Protein AF-A0A937SHQ5-F1 (afdb_monomer_lite)

Structure (mmCIF, N/CA/C/O backbone):
data_AF-A0A937SHQ5-F1
#
_entry.id   AF-A0A937SHQ5-F1
#
loop_
_atom_site.group_PDB
_atom_site.id
_atom_site.type_symbol
_atom_site.label_atom_id
_atom_site.label_alt_id
_atom_site.label_comp_id
_atom_site.label_asym_id
_atom_site.label_entity_id
_atom_site.label_seq_id
_atom_site.pdbx_PDB_ins_code
_atom_site.Cartn_x
_atom_site.Cartn_y
_atom_site.Cartn_z
_atom_site.occupancy
_atom_site.B_iso_or_equiv
_atom_site.auth_seq_id
_atom_site.auth_comp_id
_atom_site.auth_asym_id
_atom_site.auth_atom_id
_atom_site.pdbx_PDB_model_num
ATOM 1 N N . MET A 1 1 ? 4.869 -10.095 5.959 1.00 44.62 1 MET A N 1
ATOM 2 C CA . MET A 1 1 ? 5.743 -8.904 5.879 1.00 44.62 1 MET A CA 1
ATOM 3 C C . MET A 1 1 ? 5.048 -7.793 6.658 1.00 44.62 1 MET A C 1
ATOM 5 O O . MET A 1 1 ? 3.827 -7.749 6.610 1.00 44.62 1 MET A O 1
ATOM 9 N N . LYS A 1 2 ? 5.762 -6.996 7.462 1.00 37.09 2 LYS A N 1
ATOM 10 C CA . LYS A 1 2 ? 5.184 -5.865 8.209 1.00 37.09 2 LYS A CA 1
ATOM 11 C C . LYS A 1 2 ? 5.805 -4.596 7.648 1.00 37.09 2 LYS A C 1
ATOM 13 O O . LYS A 1 2 ? 7.008 -4.420 7.761 1.00 37.09 2 LYS A O 1
ATOM 18 N N . GLN A 1 3 ? 4.991 -3.771 7.013 1.00 40.75 3 GLN A N 1
ATOM 19 C CA . GLN A 1 3 ? 5.394 -2.468 6.511 1.00 40.75 3 GLN A CA 1
ATOM 20 C C . GLN A 1 3 ? 4.987 -1.406 7.537 1.00 40.75 3 GLN A C 1
ATOM 22 O O . GLN A 1 3 ? 3.883 -1.460 8.066 1.00 40.75 3 GLN A O 1
ATOM 27 N N . SER A 1 4 ? 5.852 -0.443 7.835 1.00 48.97 4 SER A N 1
ATOM 28 C CA . SER A 1 4 ? 5.470 0.758 8.580 1.00 48.97 4 SER A CA 1
ATOM 29 C C . SER A 1 4 ? 5.358 1.918 7.603 1.00 48.97 4 SER A C 1
ATOM 31 O O . SER A 1 4 ? 6.292 2.188 6.849 1.00 48.97 4 SER A O 1
ATOM 33 N N . GLY A 1 5 ? 4.203 2.578 7.600 1.00 44.56 5 GLY A N 1
ATOM 34 C CA . GLY A 1 5 ? 3.914 3.743 6.7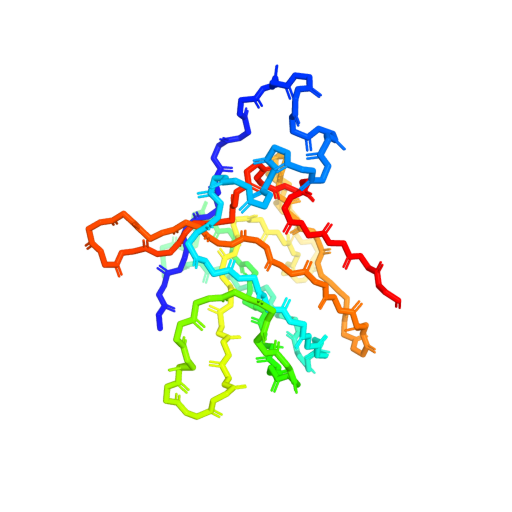72 1.00 44.56 5 GLY A CA 1
ATOM 35 C C . GLY A 1 5 ? 5.038 4.774 6.783 1.00 44.56 5 GLY A C 1
ATOM 36 O O . GLY A 1 5 ? 5.405 5.283 7.841 1.00 44.56 5 GLY A O 1
ATOM 37 N N . GLY A 1 6 ? 5.590 5.054 5.601 1.00 49.69 6 GLY A N 1
ATOM 38 C CA . GLY A 1 6 ? 6.717 5.965 5.431 1.00 49.69 6 GLY A CA 1
ATOM 39 C C . GLY A 1 6 ? 6.361 7.389 5.852 1.00 49.69 6 GLY A C 1
ATOM 40 O O . GLY A 1 6 ? 5.250 7.857 5.600 1.00 49.69 6 GLY A O 1
ATOM 41 N N . ALA A 1 7 ? 7.306 8.076 6.491 1.00 51.03 7 ALA A N 1
ATOM 42 C CA . ALA A 1 7 ? 7.245 9.520 6.666 1.00 51.03 7 ALA A CA 1
ATOM 43 C C . ALA A 1 7 ? 7.462 10.184 5.296 1.00 51.03 7 ALA A C 1
ATOM 45 O O . ALA A 1 7 ? 8.493 9.970 4.656 1.00 51.03 7 ALA A O 1
ATOM 46 N N . GLY A 1 8 ? 6.489 10.963 4.824 1.00 49.09 8 GLY A N 1
ATOM 47 C CA . GLY A 1 8 ? 6.621 11.717 3.583 1.00 49.09 8 GLY A CA 1
ATOM 48 C C . GLY A 1 8 ? 7.623 12.858 3.749 1.00 49.09 8 GLY A C 1
ATOM 49 O O . GLY A 1 8 ? 7.361 13.819 4.466 1.00 49.09 8 GLY A O 1
ATOM 50 N N . ILE A 1 9 ? 8.768 12.797 3.068 1.00 50.25 9 ILE A N 1
ATOM 51 C CA . ILE A 1 9 ? 9.506 14.023 2.747 1.00 50.25 9 ILE A CA 1
ATOM 52 C C . ILE A 1 9 ? 8.754 14.673 1.579 1.00 50.25 9 ILE A C 1
ATOM 54 O O . ILE A 1 9 ? 8.510 14.020 0.563 1.00 50.25 9 ILE A O 1
ATOM 58 N N . LEU A 1 10 ? 8.386 15.953 1.710 1.00 53.72 10 LEU A N 1
ATOM 59 C CA . LEU A 1 10 ? 7.849 16.793 0.630 1.00 53.72 10 LEU A CA 1
ATOM 60 C C . LEU A 1 10 ? 8.930 17.040 -0.437 1.00 53.72 10 LEU A C 1
ATOM 62 O O . LEU A 1 10 ? 9.463 18.137 -0.578 1.00 53.72 10 LEU A O 1
ATOM 66 N N . ILE A 1 11 ? 9.295 15.999 -1.173 1.00 66.00 11 ILE A N 1
ATOM 67 C CA . ILE A 1 11 ? 10.187 16.080 -2.323 1.00 66.00 11 ILE A CA 1
ATOM 68 C C . ILE A 1 11 ? 9.276 16.295 -3.536 1.00 66.00 11 ILE A C 1
ATOM 70 O O . ILE A 1 11 ? 8.427 15.455 -3.827 1.00 66.00 11 ILE A O 1
ATOM 74 N N . LYS A 1 12 ? 9.404 17.426 -4.243 1.00 75.56 12 LYS A N 1
ATOM 75 C CA . LYS A 1 12 ? 8.645 17.729 -5.480 1.00 75.56 12 LYS A CA 1
ATOM 76 C C . LYS A 1 12 ? 8.761 16.586 -6.499 1.00 75.56 12 LYS A C 1
ATOM 78 O O . LYS A 1 12 ? 7.830 16.309 -7.250 1.00 75.56 12 LYS A O 1
ATOM 83 N N . GLU A 1 13 ? 9.897 15.910 -6.483 1.00 84.62 13 GLU A N 1
ATOM 84 C CA . GLU A 1 13 ? 10.263 14.768 -7.303 1.00 84.62 13 GLU A CA 1
ATOM 85 C C . GLU A 1 13 ? 9.382 13.543 -7.022 1.00 84.62 13 GLU A C 1
ATOM 87 O O . GLU A 1 13 ? 9.160 12.747 -7.925 1.00 84.62 13 GLU A O 1
ATOM 92 N N . CYS A 1 14 ? 8.765 13.423 -5.839 1.00 88.75 14 CYS A N 1
ATOM 93 C CA . CYS A 1 14 ? 7.804 12.355 -5.553 1.00 88.75 14 CYS A CA 1
ATOM 94 C C . CYS A 1 14 ? 6.552 12.407 -6.440 1.00 88.75 14 CYS A C 1
ATOM 96 O O . CYS A 1 14 ? 5.883 11.385 -6.589 1.00 88.75 14 CYS A O 1
ATOM 98 N N . ALA A 1 15 ? 6.242 13.550 -7.063 1.00 85.50 15 ALA A N 1
ATOM 99 C CA . ALA A 1 15 ? 5.188 13.635 -8.072 1.00 85.50 15 ALA A CA 1
ATOM 100 C C . ALA A 1 15 ? 5.586 12.966 -9.405 1.00 85.50 15 ALA A C 1
ATOM 102 O O . ALA A 1 15 ? 4.711 12.516 -10.146 1.00 85.50 15 ALA A O 1
ATOM 103 N N . ASP A 1 16 ? 6.882 12.829 -9.694 1.00 90.69 16 ASP A N 1
ATOM 104 C CA . ASP A 1 16 ? 7.395 12.224 -10.922 1.00 90.69 16 ASP A CA 1
ATOM 105 C C . ASP A 1 16 ? 7.439 10.689 -10.822 1.00 90.69 16 ASP A C 1
ATOM 107 O O . ASP A 1 16 ? 8.094 10.100 -9.958 1.00 90.69 16 ASP A O 1
ATOM 111 N N . ALA A 1 17 ? 6.742 10.019 -11.739 1.00 91.25 17 ALA A N 1
ATOM 112 C CA . ALA A 1 17 ? 6.725 8.563 -11.815 1.00 91.25 17 ALA A CA 1
ATOM 113 C C . ALA A 1 17 ? 8.100 7.966 -12.146 1.00 91.25 17 ALA A C 1
ATOM 115 O O . ALA A 1 17 ? 8.399 6.861 -11.689 1.00 91.25 17 ALA A O 1
ATOM 116 N N . ALA A 1 18 ? 8.937 8.674 -12.914 1.00 93.62 18 ALA A N 1
ATOM 117 C CA . ALA A 1 18 ? 10.287 8.220 -13.235 1.00 93.62 18 ALA A CA 1
ATOM 118 C C . ALA A 1 18 ? 11.164 8.187 -11.977 1.00 93.62 18 ALA A C 1
ATOM 120 O O . ALA A 1 18 ? 11.818 7.178 -11.721 1.00 93.62 18 ALA A O 1
ATOM 121 N N . TYR A 1 19 ? 11.085 9.230 -11.145 1.00 93.31 19 TYR A N 1
ATOM 122 C CA . TYR A 1 19 ? 11.779 9.285 -9.858 1.00 93.31 19 TYR A CA 1
ATOM 123 C C . TYR A 1 19 ? 11.363 8.130 -8.936 1.00 93.31 19 TYR A C 1
ATOM 125 O O . TYR A 1 19 ? 12.215 7.415 -8.407 1.00 93.31 19 TYR A O 1
ATOM 133 N N . ARG A 1 20 ? 10.052 7.883 -8.787 1.00 94.75 20 ARG A N 1
ATOM 134 C CA . ARG A 1 20 ? 9.560 6.754 -7.975 1.00 94.75 20 ARG A CA 1
ATOM 135 C C . ARG A 1 20 ? 10.040 5.405 -8.516 1.00 94.75 20 ARG A C 1
ATOM 137 O O . ARG A 1 20 ? 10.421 4.538 -7.736 1.00 94.75 20 ARG A O 1
ATOM 144 N N . ALA A 1 21 ? 10.048 5.224 -9.838 1.00 96.31 21 ALA A N 1
ATOM 145 C CA . ALA A 1 21 ? 10.510 3.991 -10.476 1.00 96.31 21 ALA A CA 1
ATOM 146 C C . ALA A 1 21 ? 12.024 3.759 -10.329 1.00 96.31 21 ALA A C 1
ATOM 148 O O . ALA A 1 21 ? 12.470 2.610 -10.247 1.00 96.31 21 ALA A O 1
ATOM 149 N N . GLU A 1 22 ? 12.810 4.836 -10.311 1.00 95.88 22 GLU A N 1
ATOM 150 C CA . GLU A 1 22 ? 14.247 4.7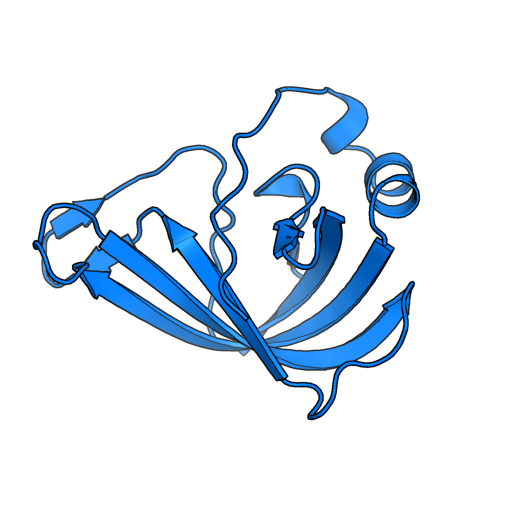89 -10.053 1.00 95.88 22 GLU A CA 1
ATOM 151 C C . GLU A 1 22 ? 14.523 4.325 -8.620 1.00 95.88 22 GLU A C 1
ATOM 153 O O . GLU A 1 22 ? 15.308 3.399 -8.427 1.00 95.88 22 GLU A O 1
ATOM 158 N N . LYS A 1 23 ? 13.827 4.918 -7.640 1.00 95.19 23 LYS A N 1
ATOM 159 C CA . LYS A 1 23 ? 13.987 4.614 -6.209 1.00 95.19 23 LYS A CA 1
ATOM 160 C C . LYS A 1 23 ? 13.462 3.247 -5.790 1.00 95.19 23 LYS A C 1
ATOM 162 O O . LYS A 1 23 ? 14.032 2.641 -4.897 1.00 95.19 23 LYS A O 1
ATOM 167 N N . ALA A 1 24 ? 12.385 2.775 -6.406 1.00 97.12 24 ALA A N 1
ATOM 168 C CA . ALA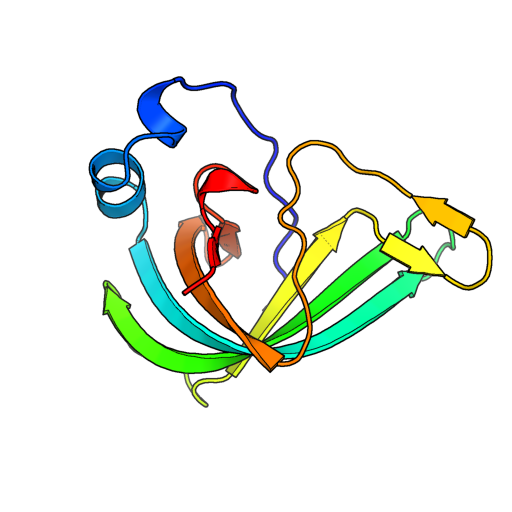 A 1 24 ? 11.757 1.522 -6.013 1.00 97.12 24 ALA A CA 1
ATOM 169 C C . ALA A 1 24 ? 12.610 0.310 -6.400 1.00 97.12 24 ALA A C 1
ATOM 171 O O . ALA A 1 24 ? 12.978 0.173 -7.562 1.00 97.12 24 ALA A O 1
ATOM 172 N N . ASP A 1 25 ? 12.833 -0.626 -5.491 1.00 96.69 25 ASP A N 1
ATOM 173 C CA . ASP A 1 25 ? 13.384 -1.948 -5.803 1.00 96.69 25 ASP A CA 1
ATOM 174 C C . ASP A 1 25 ? 12.330 -2.854 -6.456 1.00 96.69 25 ASP A C 1
ATOM 176 O O . ASP A 1 25 ? 12.641 -3.647 -7.350 1.00 96.69 25 ASP A O 1
ATOM 180 N N . TYR A 1 26 ? 11.057 -2.668 -6.086 1.00 97.12 26 TYR A N 1
ATOM 181 C CA . TYR A 1 26 ? 9.920 -3.419 -6.612 1.00 97.12 26 TYR A CA 1
ATOM 182 C C . TYR A 1 26 ? 8.815 -2.483 -7.089 1.00 97.12 26 TYR A C 1
ATOM 184 O O . TYR A 1 26 ? 8.489 -1.484 -6.451 1.00 97.12 26 TYR A O 1
ATOM 192 N N . ILE A 1 27 ? 8.186 -2.841 -8.205 1.00 97.69 27 ILE A N 1
ATOM 193 C CA . ILE A 1 27 ? 6.981 -2.173 -8.695 1.00 97.69 27 ILE A CA 1
ATOM 194 C C . ILE A 1 27 ? 5.973 -3.265 -9.006 1.00 97.69 27 ILE A C 1
ATOM 196 O O . ILE A 1 27 ? 6.227 -4.106 -9.871 1.00 97.69 27 ILE A O 1
ATOM 200 N N . VAL A 1 28 ? 4.837 -3.254 -8.316 1.00 97.25 28 VAL A N 1
ATOM 201 C CA . VAL A 1 28 ? 3.798 -4.283 -8.449 1.00 97.25 28 VAL A CA 1
ATOM 202 C C . VAL A 1 28 ? 2.471 -3.660 -8.848 1.00 97.25 28 VAL A C 1
ATOM 204 O O . VAL A 1 28 ? 2.179 -2.521 -8.492 1.00 97.25 28 VAL A O 1
ATOM 207 N N . GLU A 1 29 ? 1.667 -4.410 -9.590 1.00 97.94 29 GLU A N 1
ATOM 208 C CA . GLU A 1 29 ? 0.279 -4.078 -9.902 1.00 97.94 29 GLU A CA 1
ATOM 209 C C . GLU A 1 29 ? -0.616 -5.190 -9.369 1.00 97.94 29 GLU A C 1
ATOM 211 O O . GLU A 1 29 ? -0.304 -6.375 -9.520 1.00 97.94 29 GLU A O 1
ATOM 216 N N . GLY A 1 30 ? -1.726 -4.819 -8.744 1.00 97.38 30 GLY A N 1
ATOM 217 C CA . GLY A 1 30 ? -2.611 -5.782 -8.108 1.00 97.38 30 GLY A CA 1
ATOM 218 C C . GLY A 1 30 ? -3.984 -5.221 -7.795 1.00 97.38 30 GLY A C 1
ATOM 219 O O . GLY A 1 30 ? -4.260 -4.044 -8.029 1.00 97.38 30 GLY A O 1
ATOM 220 N N . THR A 1 31 ? -4.833 -6.085 -7.252 1.00 98.38 31 THR A N 1
ATOM 221 C CA . THR A 1 31 ? -6.172 -5.732 -6.782 1.00 98.38 31 THR A CA 1
ATOM 222 C C . THR A 1 31 ? -6.178 -5.733 -5.258 1.00 98.38 31 THR A C 1
ATOM 224 O O . THR A 1 31 ? -5.710 -6.691 -4.641 1.00 98.38 31 THR A O 1
ATOM 227 N N . VAL A 1 32 ? -6.698 -4.665 -4.652 1.00 98.38 32 VAL A N 1
ATOM 228 C CA . VAL A 1 32 ? -6.931 -4.593 -3.207 1.00 98.38 32 VAL A CA 1
ATOM 229 C C . VAL A 1 32 ? -8.113 -5.494 -2.872 1.00 98.38 32 VAL A C 1
ATOM 231 O O . VAL A 1 32 ? -9.238 -5.223 -3.286 1.00 98.38 32 VAL A O 1
ATOM 234 N N . GLU A 1 33 ? -7.865 -6.572 -2.141 1.00 98.25 33 GLU A N 1
ATOM 235 C CA . GLU A 1 33 ? -8.891 -7.564 -1.814 1.00 98.25 33 GLU A CA 1
ATOM 236 C C . GLU A 1 33 ? -9.594 -7.251 -0.500 1.00 98.25 33 GLU A C 1
ATOM 238 O O . GLU A 1 33 ? -10.791 -7.502 -0.375 1.00 98.25 33 GLU A O 1
ATOM 243 N N . LYS A 1 34 ? -8.864 -6.681 0.464 1.00 98.25 34 LYS A N 1
ATOM 244 C CA . LYS A 1 34 ? -9.401 -6.358 1.783 1.00 98.25 34 LYS A CA 1
ATOM 245 C C . LYS A 1 34 ? -8.710 -5.149 2.400 1.00 98.25 34 LYS A C 1
ATOM 247 O O . LYS A 1 34 ? -7.497 -5.003 2.262 1.00 98.25 34 LYS A O 1
ATOM 252 N N . VAL A 1 35 ? -9.465 -4.317 3.114 1.00 98.31 35 VAL A N 1
ATOM 253 C CA . VAL A 1 35 ? -8.960 -3.190 3.910 1.00 98.31 35 VAL A CA 1
ATOM 254 C C . VAL A 1 35 ? -9.618 -3.218 5.286 1.00 98.31 35 VAL A C 1
ATOM 256 O O . VAL A 1 35 ? -10.830 -3.078 5.414 1.00 98.31 35 VAL A O 1
ATOM 259 N N . GLU A 1 36 ? -8.827 -3.372 6.346 1.00 98.19 36 GLU A N 1
ATOM 260 C CA . GLU A 1 36 ? -9.354 -3.444 7.712 1.00 98.19 36 GLU A CA 1
ATOM 261 C C . GLU A 1 36 ? -8.491 -2.658 8.699 1.00 98.19 36 GLU A C 1
ATOM 263 O O . GLU A 1 36 ? -7.295 -2.914 8.836 1.00 98.19 36 GLU A O 1
ATOM 268 N N . SER A 1 37 ? -9.105 -1.738 9.443 1.00 98.25 37 SER A N 1
ATOM 269 C CA . SER A 1 37 ? -8.433 -1.008 10.519 1.00 98.25 37 SER A CA 1
ATOM 270 C C . SER A 1 37 ? -8.634 -1.685 11.872 1.00 98.25 37 SER A C 1
ATOM 272 O O . SER A 1 37 ? -9.725 -2.150 12.199 1.00 98.25 37 SER A O 1
ATOM 274 N N . ARG A 1 38 ? -7.580 -1.725 12.691 1.00 98.31 38 ARG A N 1
ATOM 275 C CA . ARG A 1 38 ? -7.593 -2.323 14.032 1.00 98.31 38 ARG A CA 1
ATOM 276 C C . ARG A 1 38 ? -6.750 -1.495 14.990 1.00 98.31 38 ARG A C 1
ATOM 278 O O . ARG A 1 38 ? -5.762 -0.883 14.592 1.00 98.31 38 ARG A O 1
ATOM 285 N N . TRP A 1 39 ? -7.114 -1.522 16.266 1.00 98.06 39 TRP A N 1
ATOM 286 C CA . TRP A 1 39 ? -6.221 -1.055 17.324 1.00 98.06 39 TRP A CA 1
ATOM 287 C C . TRP A 1 39 ? -5.001 -1.974 17.427 1.00 98.06 39 TRP A C 1
ATOM 289 O O . TRP A 1 39 ? -5.130 -3.193 17.290 1.00 98.06 39 TRP A O 1
ATOM 299 N N . ASN A 1 40 ? -3.836 -1.406 17.733 1.00 96.81 40 ASN A N 1
ATOM 300 C CA . ASN A 1 40 ? -2.724 -2.185 18.267 1.00 96.81 40 ASN A CA 1
ATOM 301 C C . ASN A 1 40 ? -3.087 -2.804 19.628 1.00 96.81 40 ASN A C 1
ATOM 303 O O . ASN A 1 40 ? -4.104 -2.471 20.243 1.00 96.81 40 ASN A O 1
ATOM 307 N N . GLN A 1 41 ? -2.233 -3.706 20.110 1.00 96.31 41 GLN A N 1
ATOM 308 C CA . GLN A 1 41 ? -2.465 -4.453 21.345 1.00 96.31 41 GLN A CA 1
ATOM 309 C C . GLN A 1 41 ? -2.662 -3.531 22.559 1.00 96.31 41 GLN A C 1
ATOM 311 O O . GLN A 1 41 ? -3.518 -3.791 23.402 1.00 96.31 41 GLN A O 1
ATOM 316 N N . GLU A 1 42 ? -1.924 -2.424 22.616 1.00 96.94 42 GLU A N 1
ATOM 317 C CA . GLU A 1 42 ? -1.979 -1.436 23.694 1.00 96.94 42 GLU A CA 1
ATOM 318 C C . GLU A 1 42 ? -3.161 -0.459 23.560 1.00 96.94 42 GLU A C 1
ATOM 320 O O . GLU A 1 42 ? -3.394 0.345 24.460 1.00 96.94 42 GLU A O 1
ATOM 325 N N . ARG A 1 43 ? -3.914 -0.516 22.450 1.00 95.94 43 ARG A N 1
ATOM 326 C CA . ARG A 1 43 ? -4.997 0.420 22.093 1.00 95.94 43 ARG A CA 1
ATOM 327 C C . ARG A 1 43 ? -4.575 1.893 22.124 1.00 95.94 43 ARG A C 1
ATOM 329 O O . ARG A 1 43 ? -5.356 2.765 22.494 1.00 95.94 43 ARG A O 1
ATOM 336 N N . THR A 1 44 ? -3.342 2.166 21.716 1.00 96.62 44 THR A N 1
ATOM 337 C CA . THR A 1 44 ? -2.764 3.513 21.619 1.00 96.62 44 THR A CA 1
ATOM 338 C C . THR A 1 44 ? -2.692 4.026 20.186 1.00 96.62 44 THR A C 1
ATOM 340 O O . THR A 1 44 ? -2.489 5.218 19.972 1.00 96.62 44 THR A O 1
ATOM 343 N N . SER A 1 45 ? -2.833 3.154 19.188 1.00 97.38 45 SER A N 1
ATOM 344 C CA . SER A 1 45 ? -2.799 3.527 17.776 1.00 97.38 45 SER A CA 1
ATOM 345 C C . SER A 1 45 ? -3.674 2.613 16.929 1.00 97.38 45 SER A C 1
ATOM 347 O O . SER A 1 45 ? -3.782 1.415 17.193 1.00 97.38 45 SER A O 1
ATOM 349 N N . ILE A 1 46 ? -4.279 3.179 15.889 1.00 98.12 46 ILE A N 1
ATOM 350 C CA . ILE A 1 46 ? -4.987 2.428 14.851 1.00 98.12 46 ILE A CA 1
ATOM 351 C C . ILE A 1 46 ? -4.029 2.176 13.686 1.00 98.12 46 ILE A C 1
ATOM 353 O O . ILE A 1 46 ? -3.300 3.077 13.272 1.00 98.12 46 ILE A O 1
ATOM 357 N N . PHE A 1 47 ? -4.052 0.956 13.159 1.00 97.75 47 PHE A N 1
ATOM 358 C CA . PHE A 1 47 ? -3.368 0.564 11.931 1.00 97.75 47 PHE A CA 1
ATOM 359 C C . PHE A 1 47 ? -4.372 -0.022 10.947 1.00 97.75 47 PHE A C 1
ATOM 361 O O . PHE A 1 47 ? -5.292 -0.735 11.351 1.00 97.75 47 PHE A O 1
ATOM 368 N N . THR A 1 48 ? -4.171 0.245 9.663 1.00 97.50 48 THR A N 1
ATOM 369 C CA . THR A 1 48 ? -4.951 -0.316 8.563 1.00 97.50 48 THR A CA 1
ATOM 370 C C . THR A 1 48 ? -4.141 -1.385 7.849 1.00 97.50 48 THR A C 1
ATOM 372 O O . THR A 1 48 ? -3.010 -1.153 7.431 1.00 97.50 48 THR A O 1
ATOM 375 N N . TYR A 1 49 ? -4.736 -2.566 7.728 1.00 97.62 49 TYR A N 1
ATOM 376 C CA . TYR A 1 49 ? -4.189 -3.738 7.062 1.00 97.62 49 TYR A CA 1
ATOM 377 C C . TYR A 1 49 ? -4.871 -3.861 5.706 1.00 97.62 49 TYR A C 1
ATOM 379 O O . TYR A 1 49 ? -6.095 -3.962 5.636 1.00 97.62 49 TYR A O 1
ATOM 387 N N . THR A 1 50 ? -4.079 -3.812 4.643 1.00 97.69 50 THR A N 1
ATOM 388 C CA . THR A 1 50 ? -4.545 -3.910 3.262 1.00 97.69 50 THR A CA 1
ATOM 389 C C . THR A 1 50 ? -3.978 -5.175 2.643 1.00 97.69 50 THR A C 1
ATOM 391 O O . THR A 1 50 ? -2.761 -5.285 2.500 1.00 97.69 50 THR A O 1
ATOM 394 N N . ASP A 1 51 ? -4.848 -6.102 2.262 1.00 97.56 51 ASP A N 1
ATOM 395 C CA . ASP A 1 51 ? -4.464 -7.317 1.550 1.00 97.56 51 ASP A CA 1
ATOM 396 C C . ASP A 1 51 ? -4.541 -7.047 0.040 1.00 97.56 51 ASP A C 1
ATOM 398 O O . ASP A 1 51 ? -5.575 -6.628 -0.491 1.00 97.56 51 ASP A O 1
ATOM 402 N N . LEU A 1 52 ? -3.421 -7.248 -0.651 1.00 96.94 52 LEU A N 1
ATOM 403 C CA . LEU A 1 52 ? -3.255 -7.021 -2.080 1.00 96.94 52 LEU A CA 1
ATOM 404 C C . LEU A 1 52 ? -2.918 -8.342 -2.772 1.00 96.94 52 LEU A C 1
ATOM 406 O O . LEU A 1 52 ? -1.884 -8.951 -2.486 1.00 96.94 52 LEU A O 1
ATOM 410 N N . ARG A 1 53 ? -3.726 -8.725 -3.761 1.00 97.44 53 ARG A N 1
ATOM 411 C CA . ARG A 1 53 ? -3.370 -9.790 -4.702 1.00 97.44 53 ARG A CA 1
ATOM 412 C C . ARG A 1 53 ? -2.593 -9.198 -5.863 1.00 97.44 53 ARG A C 1
ATOM 414 O O . ARG A 1 53 ? -3.123 -8.400 -6.640 1.00 97.44 53 ARG A O 1
ATOM 421 N N . ILE A 1 54 ? -1.334 -9.594 -5.983 1.00 97.19 54 ILE A N 1
ATOM 422 C CA . ILE A 1 54 ? -0.431 -9.140 -7.035 1.00 97.19 54 ILE A CA 1
ATOM 423 C C . ILE A 1 54 ? -0.786 -9.864 -8.331 1.00 97.19 54 ILE A C 1
ATOM 425 O O . ILE A 1 54 ? -0.791 -11.090 -8.418 1.00 97.19 54 ILE A O 1
ATOM 429 N N . GLU A 1 55 ? -1.076 -9.081 -9.363 1.00 97.38 55 GLU A N 1
ATOM 430 C CA . GLU A 1 55 ? -1.401 -9.565 -10.704 1.00 97.38 55 GLU A CA 1
ATOM 431 C C . GLU A 1 55 ? -0.186 -9.471 -11.633 1.00 97.38 55 GLU A C 1
ATOM 433 O O . GLU A 1 55 ? -0.082 -10.224 -12.602 1.00 97.38 55 GLU A O 1
ATOM 438 N N . LYS A 1 56 ? 0.746 -8.550 -11.347 1.00 96.50 56 LYS A N 1
ATOM 439 C CA . LYS A 1 56 ? 1.930 -8.321 -12.174 1.00 96.50 56 LYS A CA 1
ATOM 440 C C . LYS A 1 56 ? 3.079 -7.683 -11.398 1.00 96.50 56 LYS A C 1
ATOM 442 O O . LYS A 1 56 ? 2.889 -6.721 -10.662 1.00 96.50 56 LYS A O 1
ATOM 447 N N . TYR A 1 57 ? 4.291 -8.159 -11.671 1.00 96.94 57 TYR A N 1
ATOM 448 C CA . TYR A 1 57 ? 5.540 -7.506 -11.281 1.00 96.94 57 TYR A CA 1
ATOM 449 C C . TYR A 1 57 ? 6.067 -6.696 -12.470 1.00 96.94 57 TYR A C 1
ATOM 451 O O . TYR A 1 57 ? 6.349 -7.245 -13.533 1.00 96.94 57 TYR A O 1
ATOM 459 N N . VAL A 1 58 ? 6.151 -5.378 -12.311 1.00 97.38 58 VAL A N 1
ATOM 460 C CA . VAL A 1 58 ? 6.745 -4.449 -13.287 1.00 97.38 58 VAL A CA 1
ATOM 461 C C . VAL A 1 58 ? 8.256 -4.324 -13.059 1.00 97.38 58 VAL A C 1
ATOM 463 O O . VAL A 1 58 ? 9.007 -4.203 -14.023 1.00 97.38 58 VAL A O 1
ATOM 466 N N . LYS A 1 59 ? 8.700 -4.376 -11.796 1.00 97.44 59 LYS A N 1
ATOM 467 C CA . LYS A 1 59 ? 10.110 -4.370 -11.371 1.00 97.44 59 LYS A CA 1
ATOM 468 C C . LYS A 1 59 ? 10.269 -5.251 -10.128 1.00 97.44 59 LYS A C 1
ATOM 470 O O . LYS A 1 59 ? 9.334 -5.339 -9.331 1.00 97.44 59 LYS A O 1
ATOM 475 N N . GLY A 1 60 ? 11.448 -5.845 -9.963 1.00 95.19 60 GLY A N 1
ATOM 476 C CA . GLY A 1 60 ? 11.788 -6.702 -8.826 1.00 95.19 60 GLY A CA 1
ATOM 477 C C . GLY A 1 60 ? 11.444 -8.176 -9.056 1.00 95.19 60 GLY A C 1
ATOM 478 O O . GLY A 1 60 ? 10.732 -8.531 -9.999 1.00 95.19 60 GLY A O 1
ATOM 479 N N . ALA A 1 61 ? 11.999 -9.046 -8.213 1.00 92.06 61 ALA A N 1
ATOM 480 C CA . ALA A 1 61 ? 11.713 -10.476 -8.262 1.00 92.06 61 ALA A CA 1
ATOM 481 C C . ALA A 1 61 ? 10.319 -10.779 -7.670 1.00 92.06 61 ALA A C 1
ATOM 483 O O . ALA A 1 61 ? 9.901 -10.095 -6.733 1.00 92.06 61 ALA A O 1
ATOM 484 N N . PRO A 1 62 ? 9.598 -11.801 -8.171 1.00 92.06 62 PRO A N 1
ATOM 485 C CA . PRO A 1 62 ? 8.318 -12.200 -7.596 1.00 92.06 62 PRO A CA 1
ATOM 486 C C . PRO A 1 62 ? 8.429 -12.639 -6.131 1.00 92.06 62 PRO A C 1
ATOM 488 O O . PRO A 1 62 ? 9.355 -13.362 -5.758 1.00 92.06 62 PRO A O 1
ATOM 491 N N . PHE A 1 63 ? 7.445 -12.260 -5.316 1.00 86.50 63 PHE A N 1
ATOM 492 C CA . PHE A 1 63 ? 7.297 -12.770 -3.955 1.00 86.50 63 PHE A CA 1
ATOM 493 C C . PHE A 1 63 ? 6.666 -14.163 -3.979 1.00 86.50 63 PHE A C 1
ATOM 495 O O . PHE A 1 63 ? 5.900 -14.515 -4.879 1.00 86.50 63 PHE A O 1
ATOM 502 N N . VAL A 1 64 ? 6.940 -14.960 -2.949 1.00 86.44 64 VAL A N 1
ATOM 503 C CA . VAL A 1 64 ? 6.271 -16.252 -2.774 1.00 86.44 64 VAL A CA 1
ATOM 504 C C . VAL A 1 64 ? 4.786 -16.005 -2.487 1.00 86.44 64 VAL A C 1
ATOM 506 O O . VAL A 1 64 ? 4.452 -15.349 -1.506 1.00 86.44 64 VAL A O 1
ATOM 509 N N . GLY A 1 65 ? 3.905 -16.536 -3.338 1.00 87.12 65 GLY A N 1
ATOM 510 C CA . GLY A 1 65 ? 2.448 -16.502 -3.148 1.00 87.12 65 GLY A CA 1
ATOM 511 C C . GLY A 1 65 ? 1.699 -15.380 -3.876 1.00 87.12 65 GLY A C 1
ATOM 512 O O . GLY A 1 65 ? 0.482 -15.464 -3.956 1.00 87.12 65 GLY A O 1
ATOM 513 N N . ASN A 1 66 ? 2.383 -14.387 -4.465 1.00 90.25 66 ASN A N 1
ATOM 514 C CA . ASN A 1 66 ? 1.757 -13.231 -5.142 1.00 90.25 66 ASN A CA 1
ATOM 515 C C . ASN A 1 66 ? 0.728 -12.469 -4.279 1.00 90.25 66 ASN A C 1
ATOM 517 O O . ASN A 1 66 ? -0.174 -11.821 -4.803 1.00 90.25 66 ASN A O 1
ATOM 521 N N . GLU A 1 67 ? 0.868 -12.523 -2.961 1.00 91.81 67 GLU A N 1
ATOM 522 C CA . GLU A 1 67 ? 0.034 -11.799 -2.007 1.00 91.81 67 GLU A CA 1
ATOM 523 C C . GLU A 1 67 ? 0.924 -10.878 -1.181 1.00 91.81 67 GLU A C 1
ATOM 525 O O . GLU A 1 67 ? 2.061 -11.220 -0.839 1.00 91.81 67 GLU A O 1
ATOM 530 N N . LEU A 1 68 ? 0.411 -9.695 -0.861 1.00 91.75 68 LEU A N 1
ATOM 531 C CA . LEU A 1 68 ? 1.108 -8.722 -0.040 1.00 91.75 68 LEU A CA 1
ATOM 532 C C . LEU A 1 68 ? 0.139 -8.085 0.946 1.00 91.75 68 LEU A C 1
ATOM 534 O O . LEU A 1 68 ? -0.886 -7.541 0.550 1.00 91.75 68 LEU A O 1
ATOM 538 N N . GLN A 1 69 ? 0.507 -8.101 2.224 1.00 93.88 69 GLN A N 1
ATOM 539 C CA . GLN A 1 69 ? -0.177 -7.312 3.238 1.00 93.88 69 GLN A CA 1
ATOM 540 C C . GLN A 1 69 ? 0.599 -6.024 3.498 1.00 93.88 69 GLN A C 1
ATOM 542 O O . GLN A 1 69 ? 1.751 -6.051 3.940 1.00 93.88 69 GLN A O 1
ATOM 547 N N . ILE A 1 70 ? -0.059 -4.901 3.245 1.00 94.25 70 ILE A N 1
ATOM 548 C CA . ILE A 1 70 ? 0.440 -3.556 3.504 1.00 94.25 70 ILE A CA 1
ATOM 549 C C . ILE A 1 70 ? -0.152 -3.096 4.829 1.00 94.25 70 ILE A C 1
ATOM 551 O O . ILE A 1 70 ? -1.352 -3.238 5.063 1.00 94.25 70 ILE A O 1
ATOM 555 N N . VAL A 1 71 ? 0.686 -2.535 5.696 1.00 94.88 71 VAL A N 1
ATOM 556 C CA . VAL A 1 71 ? 0.243 -1.982 6.977 1.00 94.88 71 VAL A CA 1
ATOM 557 C C . VAL A 1 71 ? 0.549 -0.489 6.991 1.00 94.88 71 VAL A C 1
ATOM 559 O O . VAL A 1 71 ? 1.693 -0.071 6.819 1.00 94.88 71 VAL A O 1
ATOM 562 N N . THR A 1 72 ? -0.485 0.328 7.170 1.00 94.44 72 THR A N 1
ATOM 563 C CA . THR A 1 72 ? -0.364 1.785 7.274 1.00 94.44 72 THR A CA 1
ATOM 564 C C . THR A 1 72 ? -0.868 2.264 8.636 1.00 94.44 72 THR A C 1
ATOM 566 O O . THR A 1 72 ? -1.865 1.752 9.147 1.00 94.44 72 THR A O 1
ATOM 569 N N . PRO A 1 73 ? -0.188 3.227 9.279 1.00 95.06 73 PRO A N 1
ATOM 570 C CA . PRO A 1 73 ? -0.720 3.923 10.441 1.00 95.06 73 PRO A CA 1
ATOM 571 C C . PRO A 1 73 ? -2.010 4.678 10.100 1.00 95.06 73 PRO A C 1
ATOM 573 O O . PRO A 1 73 ? -2.138 5.253 9.021 1.00 95.06 73 PRO A O 1
ATOM 576 N N . GLY A 1 74 ? -2.936 4.730 11.051 1.00 96.06 74 GLY A N 1
ATOM 577 C CA . GLY A 1 74 ? -4.238 5.363 10.886 1.00 96.06 74 GLY A CA 1
ATOM 578 C C . GLY A 1 74 ? -5.330 4.402 10.419 1.00 96.06 74 GLY A C 1
ATOM 579 O O . GLY A 1 74 ? -5.111 3.203 10.235 1.00 96.06 74 GLY A O 1
ATOM 580 N N . GLY A 1 75 ? -6.540 4.935 10.275 1.00 96.50 75 GLY A N 1
ATOM 581 C CA . GLY A 1 75 ? -7.743 4.176 9.938 1.00 96.50 75 GLY A CA 1
ATOM 582 C C . GLY A 1 75 ? -8.927 4.527 10.828 1.00 96.50 75 GLY A C 1
ATOM 583 O O . GLY A 1 75 ? -8.863 5.472 11.614 1.00 96.50 75 GLY A O 1
ATOM 584 N N . THR A 1 76 ? -10.008 3.753 10.719 1.00 97.44 76 THR A N 1
ATOM 585 C CA . THR A 1 76 ? -11.235 3.965 11.504 1.00 97.44 76 THR A CA 1
ATOM 586 C C . THR A 1 76 ? -11.697 2.669 12.159 1.00 97.44 76 THR A C 1
ATOM 588 O O . THR A 1 76 ? -11.886 1.666 11.480 1.00 97.44 76 THR A O 1
ATOM 591 N N . VAL A 1 77 ? -11.906 2.689 13.477 1.00 98.06 77 VAL A N 1
ATOM 592 C CA . VAL A 1 77 ? -12.459 1.566 14.247 1.00 98.06 77 VAL A CA 1
ATOM 593 C C . VAL A 1 77 ? -13.710 2.038 14.983 1.00 98.06 77 VAL A C 1
ATOM 595 O O . VAL A 1 77 ? -13.623 2.796 15.950 1.00 98.06 77 VAL A O 1
ATOM 598 N N . GLY A 1 78 ? -14.881 1.568 14.543 1.00 96.44 78 GLY A N 1
ATOM 599 C CA . GLY A 1 78 ? -16.165 2.064 15.041 1.00 96.44 78 GLY A CA 1
ATOM 600 C C . GLY A 1 78 ? -16.341 3.542 14.691 1.00 96.44 78 GLY A C 1
ATOM 601 O O . GLY A 1 78 ? -16.289 3.904 13.521 1.00 96.44 78 GLY A O 1
ATOM 602 N N . GLU A 1 79 ? -16.511 4.389 15.705 1.00 97.19 79 GLU A N 1
ATOM 603 C CA . GLU A 1 79 ? -16.661 5.845 15.545 1.00 97.19 79 GLU A CA 1
ATOM 604 C C . GLU A 1 79 ? -15.332 6.614 15.672 1.00 97.19 79 GLU A C 1
ATOM 606 O O . GLU A 1 79 ? -15.307 7.834 15.524 1.00 97.19 79 GLU A O 1
ATOM 611 N N . ILE A 1 80 ? -14.221 5.927 15.970 1.00 97.69 80 ILE A N 1
ATOM 612 C CA . ILE A 1 80 ? -12.920 6.567 16.196 1.00 97.69 80 ILE A CA 1
ATOM 613 C C . ILE A 1 80 ? -12.062 6.450 14.941 1.00 97.69 80 ILE A C 1
ATOM 615 O O . ILE A 1 80 ? -11.736 5.343 14.509 1.00 97.69 80 ILE A O 1
ATOM 619 N N . SER A 1 81 ? -11.625 7.595 14.422 1.00 97.00 81 SER A N 1
ATOM 620 C CA . SER A 1 81 ? -10.662 7.686 13.325 1.00 97.00 81 SER A CA 1
ATOM 621 C C . SER A 1 81 ? -9.328 8.241 13.815 1.00 97.00 81 SER A C 1
ATOM 623 O O . SER A 1 81 ? -9.282 9.242 14.528 1.00 97.00 81 SER A O 1
ATOM 625 N N . GLN A 1 82 ? -8.234 7.615 13.388 1.00 97.12 82 GLN A N 1
ATOM 626 C CA . GLN A 1 82 ? -6.886 8.158 13.506 1.00 97.12 82 GLN A CA 1
ATOM 627 C C . GLN A 1 82 ? -6.396 8.517 12.109 1.00 97.12 82 GLN A C 1
ATOM 629 O O . GLN A 1 82 ? -6.238 7.647 11.252 1.00 97.12 82 GLN A O 1
ATOM 634 N N . TRP A 1 83 ? -6.142 9.801 11.890 1.00 93.19 83 TRP A N 1
ATOM 635 C CA . TRP A 1 83 ? -5.542 10.288 10.658 1.00 93.19 83 TRP A CA 1
ATOM 636 C C . TRP A 1 83 ? -4.028 10.372 10.821 1.00 93.19 83 TRP A C 1
ATOM 638 O O . TRP A 1 83 ? -3.542 10.954 11.790 1.00 93.19 83 TRP A O 1
ATOM 648 N N . VAL A 1 84 ? -3.292 9.795 9.875 1.00 91.94 84 VAL A N 1
ATOM 649 C CA . VAL A 1 84 ? -1.844 9.968 9.769 1.00 91.94 84 VAL A CA 1
ATOM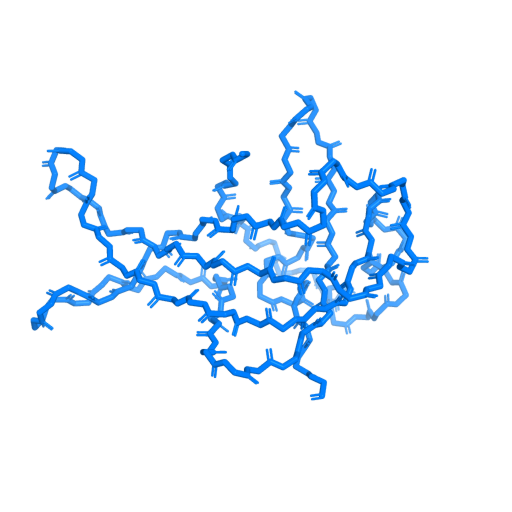 650 C C . VAL A 1 84 ? -1.566 10.547 8.396 1.00 91.94 84 VAL A C 1
ATOM 652 O O . VAL A 1 84 ? -1.959 9.973 7.381 1.00 91.94 84 VAL A O 1
ATOM 655 N N . GLU A 1 85 ? -0.937 11.718 8.382 1.00 86.06 85 GLU A N 1
ATOM 656 C CA . GLU A 1 85 ? -0.647 12.436 7.147 1.00 86.06 85 GLU A CA 1
ATOM 657 C C . GLU A 1 85 ? 0.255 11.616 6.218 1.00 86.06 85 GLU A C 1
ATOM 659 O O . GLU A 1 85 ? 1.030 10.759 6.648 1.00 86.06 85 GLU A O 1
ATOM 664 N N . ASP A 1 86 ? 0.093 11.872 4.920 1.00 85.62 86 ASP A N 1
ATOM 665 C CA . ASP A 1 86 ? 0.845 11.267 3.821 1.00 85.62 86 ASP A CA 1
ATOM 666 C C . ASP A 1 86 ? 0.773 9.741 3.686 1.00 85.62 86 ASP A C 1
ATOM 668 O O . ASP A 1 86 ? 1.386 9.194 2.770 1.00 85.62 86 ASP A O 1
ATOM 672 N N . GLN A 1 87 ? -0.027 9.041 4.495 1.00 89.44 87 GLN A N 1
ATOM 673 C CA . GLN A 1 87 ? -0.273 7.616 4.286 1.00 89.44 87 GLN A CA 1
ATOM 674 C C . GLN A 1 87 ? -1.156 7.377 3.053 1.00 89.44 87 GLN A C 1
ATOM 676 O O . GLN A 1 87 ? -2.131 8.106 2.839 1.00 89.44 87 GLN A O 1
ATOM 681 N N . PRO A 1 88 ? -0.851 6.359 2.226 1.00 92.88 88 PRO A N 1
ATOM 682 C CA . PRO A 1 88 ? -1.764 5.943 1.175 1.00 92.88 88 PRO A CA 1
ATOM 683 C C . PRO A 1 88 ? -3.056 5.398 1.785 1.00 92.88 88 PRO A C 1
ATOM 685 O O . PRO A 1 88 ? -3.042 4.682 2.790 1.00 92.88 88 PRO A O 1
ATOM 688 N N . ILE A 1 89 ? -4.171 5.716 1.134 1.00 93.00 89 ILE A N 1
ATOM 689 C CA . ILE A 1 89 ? -5.486 5.168 1.453 1.00 93.00 89 ILE A CA 1
ATOM 690 C C . ILE A 1 89 ? -5.837 4.176 0.356 1.00 93.00 89 ILE A C 1
ATOM 692 O O . ILE A 1 89 ? -5.793 4.508 -0.828 1.00 93.00 89 ILE A O 1
ATOM 696 N N . PHE A 1 90 ? -6.177 2.960 0.763 1.00 95.94 90 PHE A N 1
ATOM 697 C CA . PHE A 1 90 ? -6.590 1.897 -0.139 1.00 95.94 90 PHE A CA 1
ATOM 698 C C . PHE A 1 90 ? -8.099 1.690 -0.059 1.00 95.94 90 PHE A C 1
ATOM 700 O O . PHE A 1 90 ? -8.724 1.918 0.978 1.00 95.94 90 PHE A O 1
ATOM 707 N N . HIS A 1 91 ? -8.672 1.221 -1.162 1.00 96.62 91 HIS A N 1
ATOM 708 C CA . HIS A 1 91 ? -10.090 0.911 -1.269 1.00 96.62 91 HIS A CA 1
ATOM 709 C C . HIS A 1 91 ? -10.254 -0.494 -1.848 1.00 96.62 91 HIS A C 1
ATOM 711 O O . HIS A 1 91 ? -9.641 -0.820 -2.864 1.00 96.62 91 HIS A O 1
ATOM 717 N N . GLU A 1 92 ? -11.081 -1.318 -1.206 1.00 97.94 92 GLU A N 1
ATOM 718 C CA . GLU A 1 92 ? -11.376 -2.676 -1.671 1.00 97.94 92 GLU A CA 1
ATOM 719 C C . GLU A 1 92 ? -11.908 -2.681 -3.112 1.00 97.94 92 GLU A C 1
ATOM 721 O O . GLU A 1 92 ? -12.652 -1.793 -3.535 1.00 97.94 92 GLU A O 1
ATOM 726 N N . GLY A 1 93 ? -11.493 -3.683 -3.887 1.00 98.00 93 GLY A N 1
ATOM 727 C CA . GLY A 1 93 ? -11.840 -3.853 -5.296 1.00 98.00 93 GLY A CA 1
ATOM 728 C C . GLY A 1 93 ? -11.075 -2.946 -6.264 1.00 98.00 93 GLY A C 1
ATOM 729 O O . GLY A 1 93 ? -11.214 -3.110 -7.478 1.00 98.00 93 GLY A O 1
ATOM 730 N N . LYS A 1 94 ? -10.259 -2.002 -5.776 1.00 98.25 94 LYS A N 1
ATOM 731 C CA . LYS A 1 94 ? -9.463 -1.128 -6.645 1.00 98.25 94 LYS A CA 1
ATOM 732 C C . LYS A 1 94 ? -8.198 -1.807 -7.136 1.00 98.25 94 LYS A C 1
ATOM 734 O O . LYS A 1 94 ? -7.530 -2.533 -6.400 1.00 98.25 94 LYS A O 1
ATOM 739 N N . LYS A 1 95 ? -7.854 -1.515 -8.390 1.00 98.25 95 LYS A N 1
ATOM 740 C CA . LYS A 1 95 ? -6.556 -1.856 -8.961 1.00 98.25 95 LYS A CA 1
ATOM 741 C C . LYS A 1 95 ? -5.564 -0.760 -8.632 1.00 98.25 95 LYS A C 1
ATOM 743 O O . LYS A 1 95 ? -5.867 0.420 -8.790 1.00 98.25 95 LYS A O 1
ATOM 748 N N . VAL A 1 96 ? -4.383 -1.158 -8.185 1.00 98.19 96 VAL A N 1
ATOM 749 C CA . VAL A 1 96 ? -3.330 -0.226 -7.792 1.00 98.19 96 VAL A CA 1
ATOM 750 C C . VAL A 1 96 ? -1.984 -0.649 -8.356 1.00 98.19 96 VAL A C 1
ATOM 752 O O . VAL A 1 96 ? -1.710 -1.840 -8.514 1.00 98.19 96 VAL A O 1
ATOM 755 N N . ARG A 1 97 ? -1.132 0.337 -8.635 1.00 97.94 97 ARG A N 1
ATOM 756 C CA . ARG A 1 97 ? 0.310 0.158 -8.802 1.00 97.94 97 ARG A CA 1
ATOM 757 C C . ARG A 1 97 ? 1.020 0.702 -7.572 1.00 97.94 97 ARG A C 1
ATOM 759 O O . ARG A 1 97 ? 0.716 1.812 -7.143 1.00 97.94 97 ARG A O 1
ATOM 766 N N . ILE A 1 98 ? 1.974 -0.057 -7.042 1.00 97.31 98 ILE A N 1
ATOM 767 C CA . ILE A 1 98 ? 2.712 0.313 -5.835 1.00 97.31 98 ILE A CA 1
ATOM 768 C C . ILE A 1 98 ? 4.216 0.222 -6.072 1.00 97.31 98 ILE A C 1
ATOM 770 O O . ILE A 1 98 ? 4.698 -0.724 -6.697 1.00 97.31 98 ILE A O 1
ATOM 774 N N . TYR A 1 99 ? 4.929 1.223 -5.563 1.00 97.31 99 TYR A N 1
ATOM 775 C CA . TYR A 1 99 ? 6.377 1.377 -5.626 1.00 97.31 99 TYR A CA 1
ATOM 776 C C . TYR A 1 99 ? 6.973 1.086 -4.246 1.00 97.31 99 TYR A C 1
ATOM 778 O O . TYR A 1 99 ? 6.683 1.816 -3.298 1.00 97.31 99 TYR A O 1
ATOM 786 N N . PHE A 1 100 ? 7.805 0.050 -4.131 1.00 94.75 100 PHE A N 1
ATOM 787 C CA . PHE A 1 100 ? 8.449 -0.339 -2.875 1.00 94.75 100 PHE A CA 1
ATOM 788 C C . PHE A 1 100 ? 9.966 -0.229 -2.952 1.00 94.75 100 PHE A C 1
ATOM 790 O O . PHE A 1 100 ? 10.557 -0.653 -3.941 1.00 94.75 100 PHE A O 1
ATOM 797 N N . GLU A 1 101 ? 10.584 0.264 -1.887 1.00 94.69 101 GLU A N 1
ATOM 798 C CA . GLU A 1 101 ? 12.013 0.102 -1.601 1.00 94.69 101 GLU A CA 1
ATOM 799 C C . GLU A 1 101 ? 12.198 -0.938 -0.490 1.00 94.69 101 GLU A C 1
ATOM 801 O O . GLU A 1 101 ? 11.356 -1.053 0.406 1.00 94.69 101 GLU A O 1
ATOM 806 N N . GLU A 1 102 ? 13.275 -1.714 -0.565 1.00 91.50 102 GLU A N 1
ATOM 807 C CA . GLU A 1 102 ? 13.653 -2.704 0.439 1.00 91.50 102 GLU A CA 1
ATOM 808 C C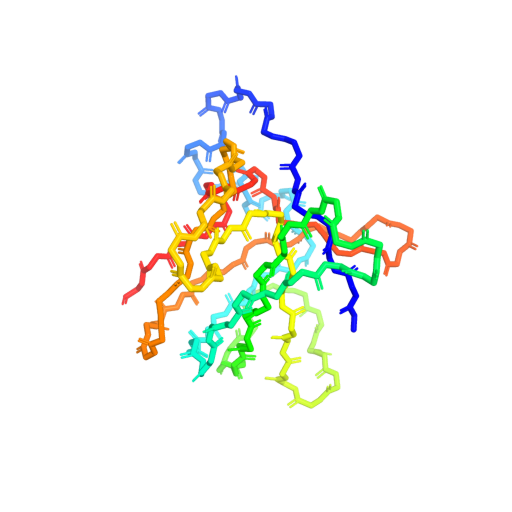 . GLU A 1 102 ? 14.898 -2.218 1.189 1.00 91.50 102 GLU A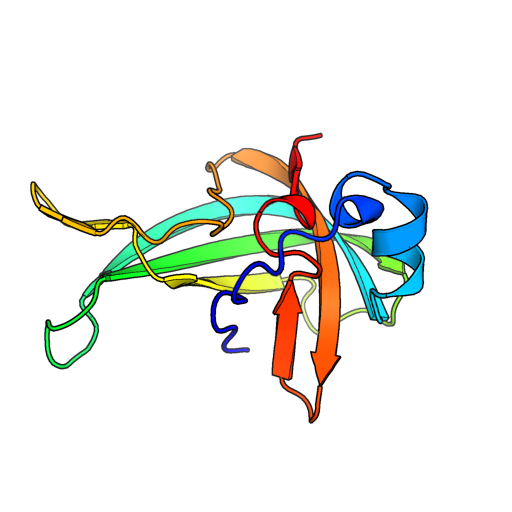 C 1
ATOM 810 O O . GLU A 1 102 ? 15.991 -2.112 0.635 1.00 91.50 102 GLU A O 1
ATOM 815 N N . VAL A 1 103 ? 14.751 -1.947 2.484 1.00 89.62 103 VAL A N 1
ATOM 816 C CA . VAL A 1 103 ? 15.842 -1.494 3.351 1.00 89.62 103 VAL A CA 1
ATOM 817 C C . VAL A 1 103 ? 15.997 -2.490 4.492 1.00 89.62 103 VAL A C 1
ATOM 819 O O . VAL A 1 103 ? 15.112 -2.636 5.329 1.00 89.62 103 VAL A O 1
ATOM 822 N N . ASN A 1 104 ? 17.133 -3.192 4.538 1.00 90.00 104 ASN A N 1
ATOM 823 C CA . ASN A 1 104 ? 17.438 -4.217 5.550 1.00 90.00 104 ASN A CA 1
ATOM 824 C C . ASN A 1 104 ? 16.373 -5.332 5.668 1.00 90.00 104 ASN A C 1
ATOM 826 O O . ASN A 1 104 ? 16.140 -5.855 6.757 1.00 90.00 104 ASN A O 1
ATOM 830 N N . GLY A 1 105 ? 15.732 -5.705 4.554 1.00 83.12 105 GLY A N 1
ATOM 831 C CA . GLY A 1 105 ? 14.673 -6.722 4.517 1.00 83.12 105 GLY A CA 1
ATOM 832 C C . GLY A 1 105 ? 13.284 -6.214 4.921 1.00 83.12 105 GLY A C 1
ATOM 833 O O . GLY A 1 105 ? 12.334 -6.998 4.973 1.00 83.12 105 GLY A O 1
ATOM 834 N N . GLU A 1 106 ? 13.148 -4.916 5.201 1.00 84.44 106 GLU A N 1
ATOM 835 C CA . GLU A 1 106 ? 11.863 -4.250 5.401 1.00 84.44 106 GLU A CA 1
ATOM 836 C C . GLU A 1 106 ? 11.455 -3.488 4.142 1.00 84.44 106 GLU A C 1
ATOM 838 O O . GLU A 1 106 ? 12.285 -2.886 3.466 1.00 84.44 106 GLU A O 1
ATOM 843 N N . PHE A 1 107 ? 10.161 -3.513 3.830 1.00 88.62 107 PHE A N 1
ATOM 844 C CA . PHE A 1 107 ? 9.610 -2.878 2.637 1.00 88.62 107 PHE A CA 1
ATOM 845 C C . PHE A 1 107 ? 8.922 -1.570 3.003 1.00 88.62 107 PHE A C 1
ATOM 847 O O . PHE A 1 107 ? 8.077 -1.543 3.901 1.00 88.62 107 PHE A O 1
ATOM 854 N N . PHE A 1 108 ? 9.221 -0.511 2.256 1.00 91.44 108 PHE A N 1
ATOM 855 C CA . PHE A 1 108 ? 8.628 0.812 2.423 1.00 91.44 108 PHE A CA 1
ATOM 856 C C . PHE A 1 108 ? 8.008 1.272 1.106 1.00 91.44 108 PHE A C 1
ATOM 858 O O . PHE A 1 108 ? 8.574 1.048 0.039 1.00 91.44 108 PHE A O 1
ATOM 865 N N . ILE A 1 109 ? 6.841 1.922 1.159 1.00 94.69 109 ILE A N 1
ATOM 866 C CA . ILE A 1 109 ? 6.288 2.578 -0.032 1.00 94.69 109 ILE A CA 1
ATOM 867 C C . ILE A 1 109 ? 7.101 3.838 -0.306 1.00 94.69 109 ILE A C 1
ATOM 869 O O . ILE A 1 109 ? 7.132 4.763 0.513 1.00 94.69 109 ILE A O 1
ATOM 873 N N . VAL A 1 110 ? 7.698 3.887 -1.493 1.00 93.88 110 VAL A N 1
ATOM 874 C CA . VAL A 1 110 ? 8.458 5.040 -1.974 1.00 93.88 110 VAL A CA 1
ATOM 875 C C . VAL A 1 110 ? 7.547 6.261 -1.995 1.00 93.88 110 VAL A C 1
ATOM 877 O O . VAL A 1 110 ? 6.488 6.233 -2.611 1.00 93.88 110 VAL A O 1
ATOM 880 N N . CYS A 1 111 ? 7.960 7.362 -1.366 1.00 91.81 111 CYS A N 1
ATOM 881 C CA . CYS A 1 111 ? 7.187 8.610 -1.343 1.00 91.81 111 CYS A CA 1
ATOM 882 C C . CYS A 1 111 ? 5.779 8.502 -0.716 1.00 91.81 111 CYS A C 1
ATOM 884 O O . CYS A 1 111 ? 4.889 9.289 -1.059 1.00 91.81 111 CYS A O 1
ATOM 886 N N . ALA A 1 112 ? 5.571 7.554 0.205 1.00 90.56 112 ALA A N 1
ATOM 887 C CA . ALA A 1 112 ? 4.325 7.396 0.957 1.00 90.56 112 ALA A CA 1
ATOM 888 C C . ALA A 1 112 ? 3.089 7.383 0.025 1.00 90.56 112 ALA A C 1
ATOM 890 O O . ALA A 1 112 ? 3.055 6.594 -0.918 1.00 90.56 112 ALA A O 1
ATOM 891 N N . ARG A 1 113 ? 2.081 8.249 0.210 1.00 91.69 113 ARG A N 1
ATOM 892 C CA . ARG A 1 113 ? 0.872 8.268 -0.642 1.00 91.69 113 ARG A CA 1
ATOM 893 C C . ARG A 1 113 ? 1.141 8.386 -2.146 1.00 91.69 113 ARG A C 1
ATOM 895 O O . ARG A 1 113 ? 0.335 7.903 -2.931 1.00 91.69 113 ARG A O 1
ATOM 902 N N . PHE A 1 114 ? 2.245 9.013 -2.561 1.00 92.44 114 PHE A N 1
ATOM 903 C CA . PHE A 1 114 ? 2.575 9.167 -3.983 1.00 92.44 114 PHE A CA 1
ATOM 904 C C . PHE A 1 114 ? 3.114 7.877 -4.610 1.00 92.44 114 PHE A C 1
ATOM 906 O O . PHE A 1 114 ? 3.081 7.729 -5.828 1.00 92.44 114 PHE A O 1
ATOM 913 N N . GLY A 1 115 ? 3.594 6.937 -3.793 1.00 94.62 115 GLY A N 1
ATOM 914 C CA . GLY A 1 115 ? 4.024 5.607 -4.223 1.00 94.62 115 GLY A CA 1
ATOM 915 C C . GLY A 1 115 ? 2.888 4.645 -4.528 1.00 94.62 115 GLY A C 1
ATOM 916 O O . GLY A 1 115 ? 3.158 3.473 -4.777 1.00 94.62 115 GLY A O 1
ATOM 917 N N . VAL A 1 116 ? 1.639 5.110 -4.499 1.00 95.88 116 VAL A N 1
ATOM 918 C CA . VAL A 1 116 ? 0.454 4.327 -4.843 1.00 95.88 116 VAL A CA 1
ATOM 919 C C . VAL A 1 116 ? -0.331 5.065 -5.919 1.00 95.88 116 VAL A C 1
ATOM 921 O O . VAL A 1 116 ? -0.689 6.228 -5.762 1.00 95.88 116 VAL A O 1
ATOM 924 N N . GLU A 1 117 ? -0.614 4.373 -7.017 1.00 95.50 117 GLU A N 1
ATOM 925 C CA . GLU A 1 117 ? -1.424 4.880 -8.124 1.00 95.50 117 GLU A CA 1
ATOM 926 C C . GLU A 1 117 ? -2.661 3.997 -8.282 1.00 95.50 117 GLU A C 1
ATOM 928 O O . GLU A 1 117 ? -2.518 2.790 -8.478 1.00 95.50 117 GLU A O 1
ATOM 933 N N . GLU A 1 118 ? -3.863 4.573 -8.249 1.00 93.94 118 GLU A N 1
ATOM 934 C CA . GLU A 1 118 ? -5.071 3.866 -8.698 1.00 93.94 118 GLU A CA 1
ATOM 935 C C . GLU A 1 118 ? -5.037 3.697 -10.230 1.00 93.94 118 GLU A C 1
ATOM 937 O O . GLU A 1 118 ? -4.519 4.559 -10.948 1.00 93.94 118 GLU A O 1
ATOM 942 N N . ARG A 1 119 ? -5.536 2.560 -10.723 1.00 85.81 119 ARG A N 1
ATOM 943 C CA . ARG A 1 119 ? -5.462 2.134 -12.127 1.00 85.81 119 ARG A CA 1
ATOM 944 C C . ARG A 1 119 ? -6.828 1.940 -12.765 1.00 85.81 119 ARG A C 1
ATOM 946 O O . ARG A 1 119 ? -7.739 1.431 -12.076 1.00 85.81 119 ARG A O 1
#

pLDDT: mean 90.14, std 14.0, range [37.09, 98.38]

Radius of gyration: 13.89 Å; chains: 1; bounding box: 34×34×37 Å

Sequence (119 aa):
MKQSGGAGILIKECADAAYRAEKADYIVEGTVEKVESRWNQERTSIFTYTDLRIEKYVKGAPFVGNELQIVTPGGTVGEISQWVEDQPIFHEGKKVRIYFEEVNGEFFIVCARFGVEER

Secondary structure (DSSP, 8-state):
-----------GGGG-HHHHHHH-SEEEEEEEEEEEEEE-TTSS-EEEEEEEEEEEEEESPPPTTSEEEEEEE-EEETTEEE--TT-----TT-EEEEEEEEETTEEEETTGGGGEEE-

Foldseek 3Di:
DEAEFDDADPDVCLLPPVSLVVQFQWKFKWFFADWDWDADPVNPWIKIKTKTQTPDTPHHDDDPPSIDIYIYTWDDDDPDTDDDPLAADDDHGWMKMAGWHADPNHIYTRNHNSRIDTD